Protein AF-A0A1B7SPF1-F1 (afdb_monomer)

Nearest PDB structures (foldseek):
  7p6z-assembly1_f  TM=4.763E-01  e=5.945E-02  Mycoplasmoides pneumoniae M129
  7pam-assembly1_f  TM=5.317E-01  e=2.823E-01  Mycoplasmoides pneumoniae M129
  7pan-assembly1_f  TM=4.474E-01  e=5.604E-01  Mycoplasmoides pneumoniae M129
  2jht-assembly2_B  TM=4.051E-01  e=5.964E-01  Homo sapiens

Secondary structure (DSSP, 8-state):
--PPBPTTT--B----TTPPPSS--------------------------HHHHHH--TT---HHHHHHHHHT--SEEEEEE-EETTEESS-EEHHHHHHHHHHHHHHT--TTS-HHHHHHHHH-TTEEEEEE-TTS-EESEE-SSEEEEEEEEETTTTSEEEEEEEEEEEE-

pLDDT: mean 74.12, std 20.27, range [32.53, 95.81]

Mean predicted aligned error: 16.83 Å

Structure (mmCIF, N/CA/C/O backbone):
data_AF-A0A1B7SPF1-F1
#
_entry.id   AF-A0A1B7SPF1-F1
#
loop_
_atom_site.group_PDB
_atom_site.id
_atom_site.type_symbol
_atom_site.label_atom_id
_atom_site.label_alt_id
_atom_site.label_comp_id
_atom_site.label_asym_id
_atom_site.label_entity_id
_atom_site.label_seq_id
_atom_site.pdbx_PDB_ins_code
_atom_site.Cartn_x
_atom_site.Cartn_y
_atom_site.Cartn_z
_atom_site.occupancy
_atom_site.B_iso_or_equiv
_atom_site.auth_seq_id
_atom_site.auth_comp_id
_atom_site.auth_asym_id
_atom_site.auth_atom_id
_atom_site.pdbx_PDB_model_num
ATOM 1 N N . MET A 1 1 ? 14.455 19.771 53.832 1.00 45.44 1 MET A N 1
ATOM 2 C CA . MET A 1 1 ? 13.142 19.106 53.995 1.00 45.44 1 MET A CA 1
ATOM 3 C C . MET A 1 1 ? 13.181 17.835 53.165 1.00 45.44 1 MET A C 1
ATOM 5 O O . MET A 1 1 ? 13.544 17.931 52.002 1.00 45.44 1 MET A O 1
ATOM 9 N N . ILE A 1 2 ? 12.934 16.660 53.752 1.00 43.91 2 ILE A N 1
ATOM 10 C CA . ILE A 1 2 ? 13.033 15.373 53.040 1.00 43.91 2 ILE A CA 1
ATOM 11 C C . ILE A 1 2 ? 11.626 14.783 52.969 1.00 43.91 2 ILE A C 1
ATOM 13 O O . ILE A 1 2 ? 11.068 14.405 53.997 1.00 43.91 2 ILE A O 1
ATOM 17 N N . ASN A 1 3 ? 11.052 14.743 51.766 1.00 49.28 3 ASN A N 1
ATOM 18 C CA . ASN A 1 3 ? 9.779 14.076 51.505 1.00 49.28 3 ASN A CA 1
ATOM 19 C C . ASN A 1 3 ? 9.974 12.566 51.691 1.00 49.28 3 ASN A C 1
ATOM 21 O O . ASN A 1 3 ? 10.901 11.993 51.117 1.00 49.28 3 ASN A O 1
ATOM 25 N N . ARG A 1 4 ? 9.130 11.921 52.501 1.00 52.72 4 ARG A N 1
ATOM 26 C CA . ARG A 1 4 ? 9.154 10.464 52.680 1.00 52.72 4 ARG A CA 1
ATOM 27 C C . ARG A 1 4 ? 8.013 9.842 51.888 1.00 52.72 4 ARG A C 1
ATOM 29 O O . ARG A 1 4 ? 6.860 10.234 52.048 1.00 52.72 4 ARG A O 1
ATOM 36 N N . LEU A 1 5 ? 8.358 8.886 51.032 1.00 51.41 5 LEU A N 1
ATOM 37 C CA . LEU A 1 5 ? 7.396 8.045 50.331 1.00 51.41 5 LEU A CA 1
ATOM 38 C C . LEU A 1 5 ? 6.886 6.997 51.323 1.00 51.41 5 LEU A C 1
ATOM 40 O O . LEU A 1 5 ? 7.699 6.320 51.957 1.00 51.41 5 LEU A O 1
ATOM 44 N N . HIS A 1 6 ? 5.571 6.882 51.499 1.00 52.22 6 HIS A N 1
ATOM 45 C CA . HIS A 1 6 ? 5.041 5.853 52.384 1.00 52.22 6 HIS A CA 1
ATOM 46 C C . HIS A 1 6 ? 5.101 4.500 51.656 1.00 52.22 6 HIS A C 1
ATOM 48 O O . HIS A 1 6 ? 4.587 4.387 50.534 1.00 52.22 6 HIS A O 1
ATOM 54 N N . PRO A 1 7 ? 5.725 3.465 52.246 1.00 47.72 7 PRO A N 1
ATOM 55 C CA . PRO A 1 7 ? 5.670 2.138 51.661 1.00 47.72 7 PRO A CA 1
ATOM 56 C C . PRO A 1 7 ? 4.195 1.715 51.663 1.00 47.72 7 PRO A C 1
ATOM 58 O O . PRO A 1 7 ? 3.464 2.035 52.602 1.00 47.72 7 PRO A O 1
ATOM 61 N N . TYR A 1 8 ? 3.750 1.050 50.601 1.00 48.44 8 TYR A N 1
ATOM 62 C CA . TYR A 1 8 ? 2.409 0.466 50.419 1.00 48.44 8 TYR A CA 1
ATOM 63 C C . TYR A 1 8 ? 1.290 1.331 49.816 1.00 48.44 8 TYR A C 1
ATOM 65 O O . TYR A 1 8 ? 0.305 0.747 49.382 1.00 48.44 8 TYR A O 1
ATOM 73 N N . ASN A 1 9 ? 1.410 2.660 49.693 1.00 57.84 9 ASN A N 1
ATOM 74 C CA . ASN A 1 9 ? 0.373 3.456 48.997 1.00 57.84 9 ASN A CA 1
ATOM 75 C C . ASN A 1 9 ? 0.897 4.431 47.928 1.00 57.84 9 ASN A C 1
ATOM 77 O O . ASN A 1 9 ? 0.094 5.080 47.265 1.00 57.84 9 ASN A O 1
ATOM 81 N N . GLY A 1 10 ? 2.219 4.559 47.761 1.00 53.47 10 GLY A N 1
ATOM 82 C CA . GLY A 1 10 ? 2.825 5.449 46.762 1.00 53.47 10 GLY A CA 1
ATOM 83 C C . GLY A 1 10 ? 2.560 6.944 46.990 1.00 53.47 10 GLY A C 1
ATOM 84 O O . GLY A 1 10 ? 2.959 7.765 46.167 1.00 53.47 10 GLY A O 1
ATOM 85 N N . ALA A 1 11 ? 1.913 7.318 48.096 1.00 55.47 11 ALA A N 1
ATOM 86 C CA . ALA A 1 11 ? 1.574 8.698 48.391 1.00 55.47 11 ALA A CA 1
ATOM 87 C C . ALA A 1 11 ? 2.781 9.436 48.987 1.00 55.47 11 ALA A C 1
ATOM 89 O O . ALA A 1 11 ? 3.449 8.958 49.912 1.00 55.47 11 ALA A O 1
ATOM 90 N N . VAL A 1 12 ? 3.045 10.632 48.459 1.00 50.41 12 VAL A N 1
ATOM 91 C CA . VAL A 1 12 ? 4.052 11.562 48.976 1.00 50.41 12 VAL A CA 1
ATOM 92 C C . VAL A 1 12 ? 3.335 12.635 49.784 1.00 50.41 12 VAL A C 1
ATOM 94 O O . VAL A 1 12 ? 2.629 13.472 49.226 1.00 50.41 12 VAL A O 1
ATOM 97 N N . TYR A 1 13 ? 3.521 12.623 51.102 1.00 56.47 13 TYR A N 1
ATOM 98 C CA . TYR A 1 13 ? 2.951 13.641 51.980 1.00 56.47 13 TYR A CA 1
ATOM 99 C C . TYR A 1 13 ? 3.939 14.799 52.136 1.00 56.47 13 TYR A C 1
ATOM 101 O O . TYR A 1 13 ? 5.043 14.633 52.660 1.00 56.47 13 TYR A O 1
ATOM 109 N N . MET A 1 14 ? 3.548 15.987 51.670 1.00 55.03 14 MET A N 1
ATOM 110 C CA . MET A 1 14 ? 4.289 17.216 51.948 1.00 55.03 14 MET A CA 1
ATOM 111 C C . MET A 1 14 ? 4.083 17.595 53.417 1.00 55.03 14 MET A C 1
ATOM 113 O O . MET A 1 14 ? 2.966 17.884 53.837 1.00 55.03 14 MET A O 1
ATOM 117 N N . HIS A 1 15 ? 5.160 17.610 54.202 1.00 51.78 15 HIS A N 1
ATOM 118 C CA . HIS A 1 15 ? 5.127 18.078 55.588 1.00 51.78 15 HIS A CA 1
ATOM 119 C C . HIS A 1 15 ? 5.052 19.614 55.624 1.00 51.78 15 HIS A C 1
ATOM 121 O O . HIS A 1 15 ? 6.072 20.292 55.742 1.00 51.78 15 HIS A O 1
ATOM 127 N N . LEU A 1 16 ? 3.842 20.160 55.506 1.00 52.78 16 LEU A N 1
ATOM 128 C CA . LEU A 1 16 ? 3.540 21.553 55.837 1.00 52.78 16 LEU A CA 1
ATOM 129 C C . LEU A 1 16 ? 3.011 21.615 57.282 1.00 52.78 16 LEU A C 1
ATOM 131 O O . LEU A 1 16 ? 2.073 20.869 57.592 1.00 52.78 16 LEU A O 1
ATOM 135 N N . PRO A 1 17 ? 3.576 22.469 58.161 1.00 48.47 17 PRO A N 1
ATOM 136 C CA . PRO A 1 17 ? 3.010 22.712 59.486 1.00 48.47 17 PRO A CA 1
ATOM 137 C C . PRO A 1 17 ? 1.543 23.145 59.340 1.00 48.47 17 PRO A C 1
ATOM 139 O O . PRO A 1 17 ? 1.223 23.925 58.447 1.00 48.47 17 PRO A O 1
ATOM 142 N N . ASP A 1 18 ? 0.659 22.599 60.174 1.00 52.91 18 ASP A N 1
ATOM 143 C CA . ASP A 1 18 ? -0.785 22.895 60.229 1.00 52.91 18 ASP A CA 1
ATOM 144 C C . ASP A 1 18 ? -1.671 22.417 59.057 1.00 52.91 18 ASP A C 1
ATOM 146 O O . ASP A 1 18 ? -2.863 22.734 59.012 1.00 52.91 18 ASP A O 1
ATOM 150 N N . SER A 1 19 ? -1.164 21.588 58.135 1.00 52.44 19 SER A N 1
ATOM 151 C CA . SER A 1 19 ? -2.008 21.012 57.073 1.00 52.44 19 SER A CA 1
ATOM 152 C C . SER A 1 19 ? -2.822 19.800 57.562 1.00 52.44 19 SER A C 1
ATOM 154 O O . SER A 1 19 ? -2.279 18.772 57.962 1.00 52.44 19 SER A O 1
ATOM 156 N N . LYS A 1 20 ? -4.158 19.907 57.529 1.00 52.28 20 LYS A N 1
ATOM 157 C CA . LYS A 1 20 ? -5.062 18.764 57.749 1.00 52.28 20 LYS A CA 1
ATOM 158 C C . LYS A 1 20 ? -5.208 17.981 56.434 1.00 52.28 20 LYS A C 1
ATOM 160 O O . LYS A 1 20 ? -5.467 18.608 55.404 1.00 52.28 20 LYS A O 1
ATOM 165 N N . PRO A 1 21 ? -5.065 16.644 56.429 1.00 54.25 21 PRO A N 1
ATOM 166 C CA . PRO A 1 21 ? -5.194 15.849 55.212 1.00 54.25 21 PRO A CA 1
ATOM 167 C C . PRO A 1 21 ? -6.609 15.983 54.636 1.00 54.25 21 PRO A C 1
ATOM 169 O O . PRO A 1 21 ? -7.603 15.829 55.342 1.00 54.25 21 PRO A O 1
ATOM 172 N N . ARG A 1 22 ? -6.699 16.291 53.336 1.00 50.06 22 ARG A N 1
ATOM 173 C CA . ARG A 1 22 ? -7.975 16.477 52.619 1.00 50.06 22 ARG A CA 1
ATOM 174 C C . ARG A 1 22 ? -8.704 15.154 52.355 1.00 50.06 22 ARG A C 1
ATOM 176 O O . ARG A 1 22 ? -9.890 15.160 52.050 1.00 50.06 22 ARG A O 1
ATOM 183 N N . ILE A 1 23 ? -7.981 14.041 52.475 1.00 48.31 23 ILE A N 1
ATOM 184 C CA . ILE A 1 23 ? -8.488 12.680 52.329 1.00 48.31 23 ILE A CA 1
ATOM 185 C C . ILE A 1 23 ? -8.410 12.037 53.720 1.00 48.31 23 ILE A C 1
ATOM 187 O O . ILE A 1 23 ? -7.305 11.930 54.259 1.00 48.31 23 ILE A O 1
ATOM 191 N N . PRO A 1 24 ? -9.540 11.655 54.336 1.00 47.31 24 PRO A N 1
ATOM 192 C CA . PRO A 1 24 ? -9.513 10.950 55.608 1.00 47.31 24 PRO A CA 1
ATOM 193 C C . PRO A 1 24 ? -8.821 9.596 55.415 1.00 47.31 24 PRO A C 1
ATOM 195 O O . PRO A 1 24 ? -9.233 8.789 54.583 1.00 47.31 24 PRO A O 1
ATOM 198 N N . VAL A 1 25 ? -7.743 9.361 56.166 1.00 49.44 25 VAL A N 1
ATOM 199 C CA . VAL A 1 25 ? -7.059 8.064 56.199 1.00 49.44 25 VAL A CA 1
ATOM 200 C C . VAL A 1 25 ? -7.961 7.104 56.966 1.00 49.44 25 VAL A C 1
ATOM 202 O O . VAL A 1 25 ? -8.155 7.256 58.169 1.00 49.44 25 VAL A O 1
ATOM 205 N N . VAL A 1 26 ? -8.563 6.151 56.259 1.00 51.94 26 VAL A N 1
ATOM 206 C CA . VAL A 1 26 ? -9.355 5.088 56.879 1.00 51.94 26 VAL A CA 1
ATOM 207 C C . VAL A 1 26 ? -8.383 4.001 57.322 1.00 51.94 26 VAL A C 1
ATOM 209 O O . VAL A 1 26 ? -7.785 3.321 56.491 1.00 51.94 26 VAL A O 1
ATOM 212 N N . GLU A 1 27 ? -8.192 3.861 58.631 1.00 44.72 27 GLU A N 1
ATOM 213 C CA . GLU A 1 27 ? -7.495 2.705 59.195 1.00 44.72 27 GLU A CA 1
ATOM 214 C C . GLU A 1 27 ? -8.363 1.455 58.982 1.00 44.72 27 GLU A C 1
ATOM 216 O O . GLU A 1 27 ? -9.552 1.480 59.326 1.00 44.72 27 GLU A O 1
ATOM 221 N N . PRO A 1 28 ? -7.822 0.356 58.427 1.00 42.19 28 PRO A N 1
ATOM 222 C CA . PRO A 1 28 ? -8.574 -0.881 58.319 1.00 42.19 28 PRO A CA 1
ATOM 223 C C . PRO A 1 28 ? -8.748 -1.468 59.724 1.00 42.19 28 PRO A C 1
ATOM 225 O O . PRO A 1 28 ? -7.848 -2.101 60.270 1.00 42.19 28 PRO A O 1
ATOM 228 N N . LYS A 1 29 ? -9.917 -1.241 60.329 1.00 39.00 29 LYS A N 1
ATOM 229 C CA . LYS A 1 29 ? -10.368 -2.016 61.486 1.00 39.00 29 LYS A CA 1
ATOM 230 C C . LYS A 1 29 ? -10.865 -3.369 60.992 1.00 39.00 29 LYS A C 1
ATOM 232 O O . LYS A 1 29 ? -11.963 -3.482 60.452 1.00 39.00 29 LYS A O 1
ATOM 237 N N . GLU A 1 30 ? -10.051 -4.398 61.193 1.00 44.38 30 GLU A N 1
ATOM 238 C CA . GLU A 1 30 ? -10.531 -5.775 61.267 1.00 44.38 30 GLU A CA 1
ATOM 239 C C . GLU A 1 30 ? -11.460 -5.893 62.482 1.00 44.38 30 GLU A C 1
ATOM 241 O O . GLU A 1 30 ? -10.982 -5.919 63.612 1.00 44.38 30 GLU A O 1
ATOM 246 N N . ALA A 1 31 ? -12.773 -5.882 62.229 1.00 40.53 31 ALA A N 1
ATOM 247 C CA . ALA A 1 31 ? -13.881 -6.389 63.056 1.00 40.53 31 ALA A CA 1
ATOM 248 C C . ALA A 1 31 ? -15.080 -5.430 62.997 1.00 40.53 31 ALA A C 1
ATOM 250 O O . ALA A 1 31 ? -15.144 -4.456 63.738 1.00 40.53 31 ALA A O 1
ATOM 251 N N . ASP A 1 32 ? -16.024 -5.708 62.096 1.00 36.28 32 ASP A N 1
ATOM 252 C CA . ASP A 1 32 ? -17.417 -5.948 62.495 1.00 36.28 32 ASP A CA 1
ATOM 253 C C . ASP A 1 32 ? -18.244 -6.379 61.277 1.00 36.28 32 ASP A C 1
ATOM 255 O O . ASP A 1 32 ? -18.848 -5.600 60.538 1.00 36.28 32 ASP A O 1
ATOM 259 N N . LEU A 1 33 ? -18.267 -7.696 61.082 1.00 47.56 33 LEU A N 1
ATOM 260 C CA . LEU A 1 33 ? -19.404 -8.389 60.499 1.00 47.56 33 LEU A CA 1
ATOM 261 C C . LEU A 1 33 ? -20.606 -8.169 61.427 1.00 47.56 33 LEU A C 1
ATOM 263 O 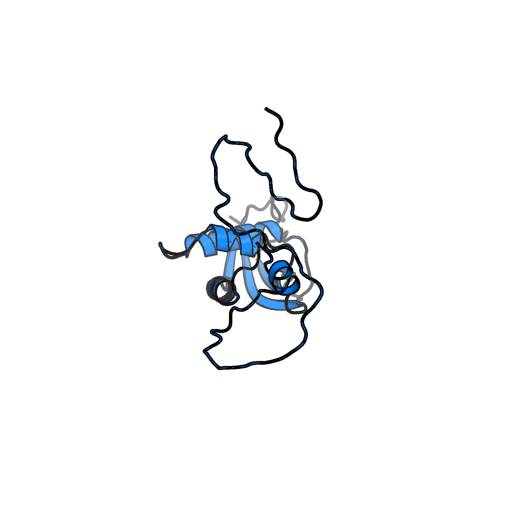O . LEU A 1 33 ? -20.665 -8.794 62.477 1.00 47.56 33 LEU A O 1
ATOM 267 N N . MET A 1 34 ? -21.560 -7.322 61.036 1.00 37.59 34 MET A N 1
ATOM 268 C CA . MET A 1 34 ? -23.009 -7.597 61.042 1.00 37.59 34 MET A CA 1
ATOM 269 C C . MET A 1 34 ? -23.855 -6.312 61.075 1.00 37.59 34 MET A C 1
ATOM 271 O O . MET A 1 34 ? -23.692 -5.442 61.919 1.00 37.59 34 MET A O 1
ATOM 275 N N . SER A 1 35 ? -24.894 -6.326 60.231 1.00 38.56 35 SER A N 1
ATOM 276 C CA . SER A 1 35 ? -26.181 -5.632 60.408 1.00 38.56 35 SER A CA 1
ATOM 277 C C . SER A 1 35 ? -26.266 -4.124 60.128 1.00 38.56 35 SER A C 1
ATOM 279 O O . SER A 1 35 ? -26.214 -3.305 61.038 1.00 38.56 35 SER A O 1
ATOM 281 N N . LYS A 1 36 ? -26.633 -3.773 58.884 1.00 39.12 36 LYS A N 1
ATOM 282 C CA . LYS A 1 36 ? -27.977 -3.265 58.487 1.00 39.12 36 LYS A CA 1
ATOM 283 C C . LYS A 1 36 ? -27.912 -2.574 57.112 1.00 39.12 36 LYS A C 1
ATOM 285 O O . LYS A 1 36 ? -27.189 -1.605 56.931 1.00 39.12 36 LYS A O 1
ATOM 290 N N . ARG A 1 37 ? -28.720 -3.054 56.158 1.00 40.47 37 ARG A N 1
ATOM 291 C CA . ARG A 1 37 ? -29.151 -2.301 54.957 1.00 40.47 37 ARG A CA 1
ATOM 292 C C . ARG A 1 37 ? -30.011 -1.097 55.396 1.00 40.47 37 ARG A C 1
ATOM 294 O O . ARG A 1 37 ? -30.697 -1.219 56.414 1.00 40.47 37 ARG A O 1
ATOM 301 N N . PRO A 1 38 ? -29.999 0.031 54.659 1.00 40.16 38 PRO A N 1
ATOM 302 C CA . PRO A 1 38 ? -30.897 0.151 53.507 1.00 40.16 38 PRO A CA 1
ATOM 303 C C . PRO A 1 38 ? -30.290 0.794 52.245 1.00 40.16 38 PRO A C 1
ATOM 305 O O . PRO A 1 38 ? -29.211 1.371 52.244 1.00 40.16 38 PRO A O 1
ATOM 308 N N . GLU A 1 39 ? -31.043 0.576 51.173 1.00 42.44 39 GLU A N 1
ATOM 309 C CA . GLU A 1 39 ? -30.956 0.975 49.766 1.00 42.44 39 GLU A CA 1
ATOM 310 C C . GLU A 1 39 ? -30.397 2.377 49.466 1.00 42.44 39 GLU A C 1
ATOM 312 O O . GLU A 1 39 ? -30.802 3.337 50.112 1.00 42.44 39 GLU A O 1
ATOM 317 N N . GLN A 1 40 ? -29.584 2.499 48.400 1.00 33.91 40 GLN A N 1
ATOM 318 C CA . GLN A 1 40 ? -29.740 3.522 47.347 1.00 33.91 40 GLN A CA 1
ATOM 319 C C . GLN A 1 40 ? -28.698 3.371 46.216 1.00 33.91 40 GLN A C 1
ATOM 321 O O . GLN A 1 40 ? -27.496 3.407 46.445 1.00 33.91 40 GLN A O 1
ATOM 326 N N . GLN A 1 41 ? -29.219 3.201 44.994 1.00 40.38 41 GLN A N 1
ATOM 327 C CA . GLN A 1 41 ? -28.690 3.683 43.707 1.00 40.38 41 GLN A CA 1
ATOM 328 C C . GLN A 1 41 ? -27.173 3.578 43.471 1.00 40.38 41 GLN A C 1
ATOM 330 O O . GLN A 1 41 ? -26.430 4.551 43.576 1.00 40.38 41 GLN A O 1
ATOM 335 N N . GLY A 1 42 ? -26.733 2.399 43.031 1.00 32.53 42 GLY A N 1
ATOM 336 C CA . GLY A 1 42 ? -25.453 2.246 42.349 1.00 32.53 42 GLY A CA 1
ATOM 337 C C . GLY A 1 42 ? -25.592 2.657 40.889 1.00 32.53 42 GLY A C 1
ATOM 338 O O . GLY A 1 42 ? -25.956 1.841 40.049 1.00 32.53 42 GLY A O 1
ATOM 339 N N . THR A 1 43 ? -25.298 3.920 40.588 1.00 37.50 43 THR A N 1
ATOM 340 C CA . THR A 1 43 ? -24.722 4.273 39.288 1.00 37.50 43 THR A CA 1
ATOM 341 C C . THR A 1 43 ? -23.502 3.376 39.127 1.00 37.50 43 THR A C 1
ATOM 343 O O . THR A 1 43 ? -22.641 3.367 40.008 1.00 37.50 43 THR A O 1
ATOM 346 N N . GLU A 1 44 ? -23.479 2.564 38.076 1.00 39.94 44 GLU A N 1
ATOM 347 C CA . GLU A 1 44 ? -22.359 1.695 37.735 1.00 39.94 44 GLU A CA 1
ATOM 348 C C . GLU A 1 44 ? -21.108 2.561 37.548 1.00 39.94 44 GLU A C 1
ATOM 350 O O . GLU A 1 44 ? -20.814 3.054 36.462 1.00 39.94 44 GLU A O 1
ATOM 355 N N . SER A 1 45 ? -20.363 2.780 38.630 1.00 44.94 45 SER A N 1
ATOM 356 C CA . SER A 1 45 ? -18.952 3.111 38.542 1.00 44.94 45 SER A CA 1
ATOM 357 C C . SER A 1 45 ? -18.301 1.884 37.932 1.00 44.94 45 SER A C 1
ATOM 359 O O . SER A 1 45 ? -17.955 0.943 38.644 1.00 44.94 45 SER A O 1
ATOM 361 N N . GLN A 1 46 ? -18.216 1.870 36.603 1.00 49.41 46 GLN A N 1
ATOM 362 C CA . GLN A 1 46 ? -17.375 0.952 35.855 1.00 49.41 46 GLN A CA 1
ATOM 363 C C . GLN A 1 46 ? -15.944 1.162 36.356 1.00 49.41 46 GLN A C 1
ATOM 365 O O . GLN A 1 46 ? -15.215 2.036 35.892 1.00 49.41 46 GLN A O 1
ATOM 370 N N . THR A 1 47 ? -15.558 0.409 37.385 1.00 46.69 47 THR A N 1
ATOM 371 C CA . THR A 1 47 ? -14.162 0.159 37.707 1.00 46.69 47 THR A CA 1
ATOM 372 C C . THR A 1 47 ? -13.574 -0.517 36.488 1.00 46.69 47 THR A C 1
ATOM 374 O O . THR A 1 47 ? -13.748 -1.721 36.314 1.00 46.69 47 THR A O 1
ATOM 377 N N . LEU A 1 48 ? -12.937 0.285 35.635 1.00 51.59 48 LEU A N 1
ATOM 378 C CA . LEU A 1 48 ? -12.073 -0.202 34.572 1.00 51.59 48 LEU A CA 1
ATOM 379 C C . LEU A 1 48 ? -11.121 -1.206 35.214 1.00 51.59 48 LEU A C 1
ATOM 381 O O . LEU A 1 48 ? -10.386 -0.877 36.152 1.00 51.59 48 LEU A O 1
ATOM 385 N N . THR A 1 49 ? -11.214 -2.453 34.778 1.00 59.09 49 THR A N 1
ATOM 386 C CA . THR A 1 49 ? -10.331 -3.500 35.269 1.00 59.09 49 THR A CA 1
ATOM 387 C C . THR A 1 49 ? -8.909 -3.217 34.776 1.00 59.09 49 THR A C 1
ATOM 389 O O . THR A 1 49 ? -8.699 -2.487 33.806 1.00 59.09 49 THR A O 1
ATOM 392 N N . LEU A 1 50 ? -7.894 -3.764 35.449 1.00 53.91 50 LEU A N 1
ATOM 393 C CA . LEU A 1 50 ? -6.512 -3.675 34.958 1.00 53.91 50 LEU A CA 1
ATOM 394 C C . LEU A 1 50 ? -6.385 -4.243 33.533 1.00 53.91 50 LEU A C 1
ATOM 396 O O . LEU A 1 50 ? -5.577 -3.739 32.762 1.00 53.91 50 LEU A O 1
ATOM 400 N N . ASP A 1 51 ? -7.235 -5.204 33.164 1.00 52.03 51 ASP A N 1
ATOM 401 C CA . ASP A 1 51 ? -7.337 -5.724 31.800 1.00 52.03 51 ASP A CA 1
ATOM 402 C C . ASP A 1 51 ? -7.921 -4.687 30.817 1.00 52.03 51 ASP A C 1
ATOM 404 O O . ASP A 1 51 ? -7.394 -4.538 29.712 1.00 52.03 51 ASP A O 1
ATOM 408 N N . ASP A 1 52 ? -8.909 -3.881 31.230 1.00 52.06 52 ASP A N 1
ATOM 409 C CA . ASP A 1 52 ? -9.432 -2.768 30.418 1.00 52.06 52 ASP A CA 1
ATOM 410 C C . ASP A 1 52 ? -8.372 -1.672 30.198 1.00 52.06 52 ASP A C 1
ATOM 412 O O . ASP A 1 52 ? -8.255 -1.118 29.104 1.00 52.06 52 ASP A O 1
ATOM 416 N N . LEU A 1 53 ? -7.533 -1.395 31.202 1.00 52.78 53 LEU A N 1
ATOM 417 C CA . LEU A 1 53 ? -6.420 -0.442 31.088 1.00 52.78 53 LEU A CA 1
ATOM 418 C C . LEU A 1 53 ? -5.273 -0.963 30.207 1.00 52.78 53 LEU A C 1
ATOM 420 O O . LEU A 1 53 ? -4.601 -0.167 29.555 1.00 52.78 53 LEU A O 1
ATOM 424 N N . ILE A 1 54 ? -5.060 -2.281 30.150 1.00 54.53 54 ILE A N 1
ATOM 425 C CA . ILE A 1 54 ? -4.080 -2.908 29.247 1.00 54.53 54 ILE A CA 1
ATOM 426 C C . ILE A 1 54 ? -4.605 -2.938 27.802 1.00 54.53 54 ILE A C 1
ATOM 428 O O . ILE A 1 54 ? -3.816 -2.882 26.859 1.00 54.53 54 ILE A O 1
ATOM 432 N N . SER A 1 55 ? -5.929 -2.959 27.610 1.00 53.62 55 SER A N 1
ATOM 433 C CA . SER A 1 55 ? -6.555 -2.837 26.286 1.00 53.62 55 SER A CA 1
ATOM 434 C C . SER A 1 55 ? -6.623 -1.406 25.738 1.00 53.62 55 SER A C 1
ATOM 436 O O . SER A 1 55 ? -6.881 -1.240 24.544 1.00 53.62 55 SER A O 1
ATOM 438 N N . PHE A 1 56 ? -6.293 -0.391 26.551 1.00 47.12 56 PHE A N 1
ATOM 439 C CA . PHE A 1 56 ? -5.980 0.972 26.102 1.00 47.12 56 PHE A CA 1
ATOM 440 C C . PHE A 1 56 ? -4.600 0.991 25.415 1.00 47.12 56 PHE A C 1
ATOM 442 O O . PHE A 1 56 ? -3.637 1.626 25.843 1.00 47.12 56 PHE A O 1
ATOM 449 N N . ASP A 1 57 ? -4.494 0.235 24.325 1.00 52.34 57 ASP A N 1
ATOM 450 C CA . ASP A 1 57 ? -3.421 0.351 23.348 1.00 52.34 57 ASP A CA 1
ATOM 451 C C . ASP A 1 57 ? -3.503 1.790 22.821 1.00 52.34 57 ASP A C 1
ATOM 453 O O . ASP A 1 57 ? -4.432 2.148 22.102 1.00 52.34 57 ASP A O 1
ATOM 457 N N . LEU A 1 58 ? -2.561 2.644 23.228 1.00 50.91 58 LEU A N 1
ATOM 458 C CA . LEU A 1 58 ? -2.475 4.065 22.851 1.00 50.91 58 LEU A CA 1
ATOM 459 C C . LEU A 1 58 ? -2.361 4.291 21.326 1.00 50.91 58 LEU A C 1
ATOM 461 O O . LEU A 1 58 ? -2.340 5.433 20.881 1.00 50.91 58 LEU A O 1
ATOM 465 N N . ASN A 1 59 ? -2.323 3.215 20.533 1.00 52.78 59 ASN A N 1
ATOM 466 C CA . ASN A 1 59 ? -2.365 3.213 19.072 1.00 52.78 59 ASN A CA 1
ATOM 467 C C . ASN A 1 59 ? -3.673 2.641 18.489 1.00 52.78 59 ASN A C 1
ATOM 469 O O . ASN A 1 59 ? -3.784 2.454 17.274 1.00 52.78 59 ASN A O 1
ATOM 473 N N . GLN A 1 60 ? -4.676 2.329 19.315 1.00 57.62 60 GLN A N 1
ATOM 474 C CA . GLN A 1 60 ? -5.989 1.933 18.825 1.00 57.62 60 GLN A CA 1
ATOM 475 C C . GLN A 1 60 ? -6.738 3.164 18.318 1.00 57.62 60 GLN A C 1
ATOM 477 O O . GLN A 1 60 ? -7.524 3.774 19.033 1.00 57.62 60 GLN A O 1
ATOM 482 N N . LEU A 1 61 ? -6.554 3.470 17.032 1.00 61.25 61 LEU A N 1
ATOM 483 C CA . LEU A 1 61 ? -7.596 4.161 16.270 1.00 61.25 61 LEU A CA 1
ATOM 484 C C . LEU A 1 61 ? -8.925 3.463 16.555 1.00 61.25 61 LEU A C 1
ATOM 486 O O . LEU A 1 61 ? -8.974 2.223 16.476 1.00 61.25 61 LEU A O 1
ATOM 490 N N . LEU A 1 62 ? -9.964 4.237 16.872 1.00 66.56 62 LEU A N 1
ATOM 491 C CA . LEU A 1 62 ? -11.305 3.697 17.065 1.00 66.56 62 LEU A CA 1
ATOM 492 C C . LEU A 1 62 ? -11.705 2.959 15.782 1.00 66.56 62 LEU A C 1
ATOM 494 O O . LEU A 1 62 ? -11.366 3.391 14.679 1.00 66.56 62 LEU A O 1
ATOM 498 N N . VAL A 1 63 ? -12.421 1.837 15.897 1.00 72.00 63 VAL A N 1
ATOM 499 C CA . VAL A 1 63 ? -12.840 1.035 14.726 1.00 72.00 63 VAL A CA 1
ATOM 500 C C . VAL A 1 63 ? -13.533 1.917 13.677 1.00 72.00 63 VAL A C 1
ATOM 502 O O . VAL A 1 63 ? -13.228 1.827 12.493 1.00 72.00 63 VAL A O 1
ATOM 505 N N . SER A 1 64 ? -14.350 2.872 14.128 1.00 73.38 64 SER A N 1
ATOM 506 C CA . SER A 1 64 ? -15.009 3.872 13.284 1.00 73.38 64 SER A CA 1
ATOM 507 C C . SER A 1 64 ? -14.050 4.789 12.515 1.00 73.38 64 SER A C 1
ATOM 509 O O . SER A 1 64 ? -14.319 5.128 11.365 1.00 73.38 64 SER A O 1
ATOM 511 N N . GLU A 1 65 ? -12.936 5.199 13.123 1.00 77.75 65 GLU A N 1
ATOM 512 C CA . GLU A 1 65 ? -11.926 6.049 12.477 1.00 77.75 65 GLU A CA 1
ATOM 513 C C . GLU A 1 65 ? -11.148 5.253 11.428 1.00 77.75 65 GLU A C 1
ATOM 515 O O . GLU A 1 65 ? -10.904 5.740 10.324 1.00 77.75 65 GLU A O 1
ATOM 520 N N . ARG A 1 66 ? -10.828 3.988 11.729 1.00 80.00 66 ARG A N 1
ATOM 521 C CA . ARG A 1 66 ? -10.199 3.083 10.759 1.00 80.00 66 ARG A CA 1
ATOM 522 C C . ARG A 1 66 ? -11.097 2.853 9.559 1.00 80.00 66 ARG A C 1
ATOM 524 O O . ARG A 1 66 ? -10.639 3.006 8.431 1.00 80.00 66 ARG A O 1
ATOM 531 N N . ASP A 1 67 ? -12.366 2.537 9.789 1.00 81.88 67 ASP A N 1
ATOM 532 C CA . ASP A 1 67 ? -13.330 2.308 8.715 1.00 81.88 67 ASP A CA 1
ATOM 533 C C . ASP A 1 67 ? -13.489 3.556 7.835 1.00 81.88 67 ASP A C 1
ATOM 535 O O . ASP A 1 67 ? -13.548 3.448 6.608 1.00 81.88 67 ASP A O 1
ATOM 539 N N . ALA A 1 68 ? -13.466 4.752 8.434 1.00 84.81 68 ALA A N 1
ATOM 540 C CA . ALA A 1 68 ?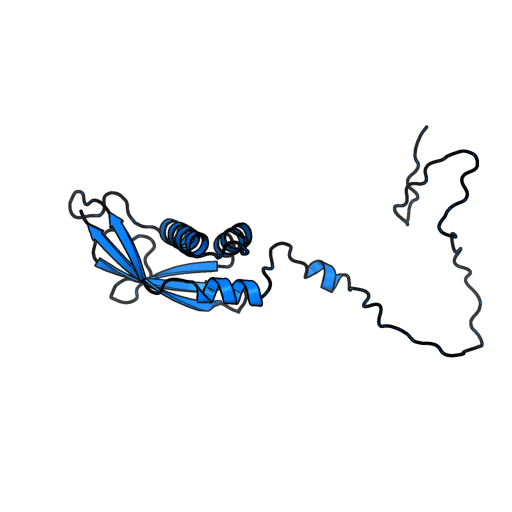 -13.484 6.014 7.698 1.00 84.81 68 ALA A CA 1
ATOM 541 C C . ALA A 1 68 ? -12.224 6.221 6.834 1.00 84.81 68 ALA A C 1
ATOM 543 O O . ALA A 1 68 ? -12.329 6.684 5.695 1.00 84.81 68 ALA A O 1
ATOM 544 N N . ILE A 1 69 ? -11.039 5.858 7.338 1.00 85.88 69 ILE A N 1
ATOM 545 C CA . ILE A 1 69 ? -9.776 5.896 6.579 1.00 85.88 69 ILE A CA 1
ATOM 546 C C . ILE A 1 69 ? -9.813 4.885 5.427 1.00 85.88 69 ILE A C 1
ATOM 548 O O . ILE A 1 69 ? -9.488 5.229 4.288 1.00 85.88 69 ILE A O 1
ATOM 552 N N . ILE A 1 70 ? -10.258 3.656 5.698 1.00 87.00 70 ILE A N 1
ATOM 553 C CA . ILE A 1 70 ? -10.366 2.573 4.712 1.00 87.00 70 ILE A CA 1
ATOM 554 C C . ILE A 1 70 ? -11.332 2.964 3.591 1.00 87.00 70 ILE A C 1
ATOM 556 O O . ILE A 1 70 ? -11.018 2.778 2.415 1.00 87.00 70 ILE A O 1
ATOM 560 N N . ALA A 1 71 ? -12.467 3.581 3.927 1.00 87.06 71 ALA A N 1
ATOM 561 C CA . ALA A 1 71 ? -13.449 4.053 2.952 1.00 87.06 71 ALA A CA 1
ATOM 562 C C . ALA A 1 71 ? -12.888 5.106 1.978 1.00 87.06 71 ALA A C 1
ATOM 564 O O . ALA A 1 71 ? -13.370 5.224 0.850 1.00 87.06 71 ALA A O 1
ATOM 565 N N . LYS A 1 72 ? -11.859 5.857 2.389 1.00 89.62 72 LYS A N 1
ATOM 566 C CA . LYS A 1 72 ? -11.188 6.875 1.565 1.00 89.62 72 LYS A CA 1
ATOM 567 C C . LYS A 1 72 ? -10.014 6.332 0.757 1.00 89.62 72 LYS A C 1
ATOM 569 O O . LYS A 1 72 ? -9.420 7.083 -0.020 1.00 89.62 72 LYS A O 1
ATOM 574 N N . LEU A 1 73 ? -9.658 5.056 0.914 1.00 91.38 73 LEU A N 1
ATOM 575 C CA . LEU A 1 73 ? -8.555 4.476 0.161 1.00 91.38 73 LEU A CA 1
ATOM 576 C C . LEU A 1 73 ? -8.853 4.505 -1.347 1.00 91.38 73 LEU A C 1
ATOM 578 O O . LEU A 1 73 ? -9.917 4.064 -1.798 1.00 91.38 73 LEU A O 1
ATOM 582 N N . PRO A 1 74 ? -7.905 4.978 -2.172 1.00 91.75 74 PRO A N 1
ATOM 583 C CA . PRO A 1 74 ? -8.104 5.027 -3.609 1.00 91.75 74 PRO A CA 1
ATOM 584 C C . PRO A 1 74 ? -8.185 3.614 -4.195 1.00 91.75 74 PRO A C 1
ATOM 586 O O . PRO A 1 74 ? -7.485 2.693 -3.775 1.00 91.75 74 PRO A O 1
ATOM 589 N N . ARG A 1 75 ? -9.004 3.444 -5.237 1.00 93.19 75 ARG A N 1
ATOM 590 C CA . ARG A 1 75 ? -9.062 2.188 -6.012 1.00 93.19 75 ARG A CA 1
ATOM 591 C C . ARG A 1 75 ? -7.898 2.035 -6.990 1.00 93.19 75 ARG A C 1
ATOM 593 O O . ARG A 1 75 ? -7.576 0.921 -7.396 1.00 93.19 75 ARG A O 1
ATOM 600 N N . ARG A 1 76 ? -7.280 3.150 -7.391 1.00 93.44 76 ARG A N 1
ATOM 601 C CA . ARG A 1 76 ? -6.147 3.177 -8.318 1.00 93.44 76 ARG A CA 1
ATOM 602 C C . ARG A 1 76 ? -5.118 4.208 -7.881 1.00 93.44 76 ARG A C 1
ATOM 604 O O . ARG A 1 76 ? -5.472 5.353 -7.621 1.00 93.44 76 ARG A O 1
ATOM 611 N N . VAL A 1 77 ? -3.853 3.812 -7.887 1.00 93.94 77 VAL A N 1
ATOM 612 C CA . VAL A 1 77 ? -2.702 4.678 -7.618 1.00 93.94 77 VAL A CA 1
ATOM 613 C C . VAL A 1 77 ? -1.827 4.714 -8.864 1.00 93.94 77 VAL A C 1
ATOM 615 O O . VAL A 1 77 ? -1.595 3.681 -9.488 1.00 93.94 77 VAL A O 1
ATOM 618 N N . LEU A 1 78 ? -1.364 5.902 -9.250 1.00 93.62 78 LEU A N 1
ATOM 619 C CA . LEU A 1 78 ? -0.511 6.091 -10.421 1.00 93.62 78 LEU A CA 1
ATOM 620 C C . LEU A 1 78 ? 0.872 6.569 -9.999 1.00 93.62 78 LEU A C 1
ATOM 622 O O . LEU A 1 78 ? 1.001 7.583 -9.313 1.00 93.62 78 LEU A O 1
ATOM 626 N N . PHE A 1 79 ? 1.900 5.877 -10.473 1.00 93.62 79 PHE A N 1
ATOM 627 C CA . PHE A 1 79 ? 3.289 6.271 -10.322 1.00 93.62 79 PHE A CA 1
ATOM 628 C C . PHE A 1 79 ? 3.842 6.715 -11.666 1.00 93.62 79 PHE A C 1
ATOM 630 O O . PHE A 1 79 ? 3.699 6.028 -12.674 1.00 93.62 79 PHE A O 1
ATOM 637 N N . ARG A 1 80 ? 4.503 7.871 -11.660 1.00 92.06 80 ARG A N 1
ATOM 638 C CA . ARG A 1 80 ? 5.369 8.293 -12.758 1.00 92.06 80 ARG A CA 1
ATOM 639 C C . ARG A 1 80 ? 6.795 7.900 -12.413 1.00 92.06 80 ARG A C 1
ATOM 641 O O . ARG A 1 80 ? 7.261 8.184 -11.305 1.00 92.06 80 ARG A O 1
ATOM 648 N N . ALA A 1 81 ? 7.460 7.235 -13.341 1.00 89.62 81 ALA A N 1
ATOM 649 C CA . ALA A 1 81 ? 8.823 6.770 -13.179 1.00 89.62 81 ALA A CA 1
ATOM 650 C C . ALA A 1 81 ? 9.656 7.101 -14.422 1.00 89.62 81 ALA A C 1
ATOM 652 O O . ALA A 1 81 ? 9.130 7.432 -15.479 1.00 89.62 81 ALA A O 1
ATOM 653 N N . GLU A 1 82 ? 10.972 7.027 -14.270 1.00 89.69 82 GLU A N 1
ATOM 654 C CA . GLU A 1 82 ? 11.930 7.153 -15.368 1.00 89.69 82 GLU A CA 1
ATOM 655 C C . GLU A 1 82 ? 12.484 5.765 -15.682 1.00 89.69 82 GLU A C 1
ATOM 657 O O . GLU A 1 82 ? 12.693 4.962 -14.764 1.00 89.69 82 GLU A O 1
ATOM 662 N N . LYS A 1 83 ? 12.757 5.487 -16.957 1.00 88.94 83 LYS A N 1
ATOM 663 C CA . LYS A 1 83 ? 13.329 4.212 -17.404 1.00 88.94 83 LYS A CA 1
AT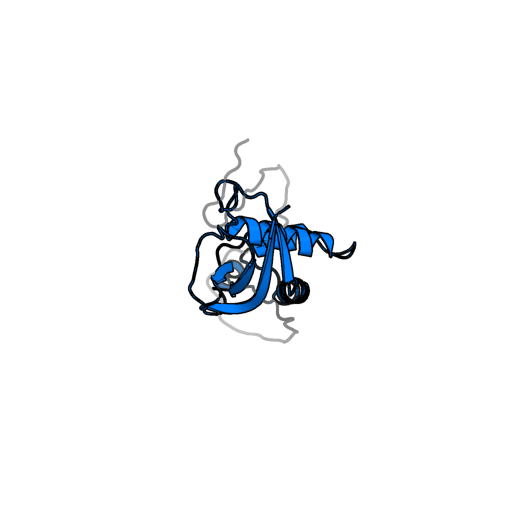OM 664 C C . LYS A 1 83 ? 14.795 4.400 -17.780 1.00 88.94 83 LYS A C 1
ATOM 666 O O . LYS A 1 83 ? 15.176 5.392 -18.390 1.00 88.94 83 LYS A O 1
ATOM 671 N N . SER A 1 84 ? 15.621 3.437 -17.395 1.00 85.44 84 SER A N 1
ATOM 672 C CA . SER A 1 84 ? 17.029 3.335 -17.768 1.00 85.44 84 SER A CA 1
ATOM 673 C C . SER A 1 84 ? 17.345 1.871 -18.058 1.00 85.44 84 SER A C 1
ATOM 675 O O . SER A 1 84 ? 16.961 0.994 -17.287 1.00 85.44 84 SER A O 1
ATOM 677 N N . ASN A 1 85 ? 18.004 1.586 -19.184 1.00 81.88 85 ASN A N 1
ATOM 678 C CA . ASN A 1 85 ? 18.345 0.219 -19.607 1.00 81.88 85 ASN A CA 1
ATOM 679 C C . ASN A 1 85 ? 17.160 -0.759 -19.535 1.00 81.88 85 ASN A C 1
ATOM 681 O O . ASN A 1 85 ? 17.258 -1.862 -19.004 1.00 81.88 85 ASN A O 1
ATOM 685 N N . ASN A 1 86 ? 16.020 -0.322 -20.069 1.00 80.81 86 ASN A N 1
ATOM 686 C CA . ASN A 1 86 ? 14.785 -1.094 -20.151 1.00 80.81 86 ASN A CA 1
ATOM 687 C C . ASN A 1 86 ? 14.108 -1.458 -18.810 1.00 80.81 86 ASN A C 1
ATOM 689 O O . ASN A 1 86 ? 13.108 -2.166 -18.823 1.00 80.81 86 ASN A O 1
ATOM 693 N N . LYS A 1 87 ? 14.582 -0.924 -17.677 1.00 87.94 87 LYS A N 1
ATOM 694 C CA . LYS A 1 87 ? 13.958 -1.058 -16.349 1.00 87.94 87 LYS A CA 1
ATOM 695 C C . LYS A 1 87 ? 13.714 0.308 -15.720 1.00 87.94 87 LYS A C 1
ATOM 697 O O . LYS A 1 87 ? 14.315 1.305 -16.116 1.00 87.94 87 LYS A O 1
ATOM 702 N N . LEU A 1 88 ? 12.840 0.375 -14.724 1.00 88.75 88 LEU A N 1
ATOM 703 C CA . LEU A 1 88 ? 12.653 1.585 -13.933 1.00 88.75 88 LEU A CA 1
ATOM 704 C C . LEU A 1 88 ? 13.961 1.941 -13.224 1.00 88.75 88 LEU A C 1
ATOM 706 O O . LEU A 1 88 ? 14.539 1.119 -12.513 1.00 88.75 88 LEU A O 1
ATOM 710 N N . ARG A 1 89 ? 14.396 3.194 -13.382 1.00 88.69 89 ARG A N 1
ATOM 711 C CA . ARG A 1 89 ? 15.587 3.744 -12.722 1.00 88.69 89 ARG A CA 1
ATOM 712 C C . ARG A 1 89 ? 15.496 3.600 -11.202 1.00 88.69 89 ARG A C 1
ATOM 714 O O . ARG A 1 89 ? 16.479 3.254 -10.560 1.00 88.69 89 ARG A O 1
ATOM 721 N N . ASN A 1 90 ? 14.304 3.847 -10.658 1.00 90.31 90 ASN A N 1
ATOM 722 C CA . ASN A 1 90 ? 13.981 3.696 -9.244 1.00 90.31 90 ASN A CA 1
ATOM 723 C C . ASN A 1 90 ? 12.798 2.730 -9.105 1.00 90.31 90 ASN A C 1
ATOM 725 O O . ASN A 1 90 ? 11.659 3.157 -9.339 1.00 90.31 90 ASN A O 1
ATOM 729 N N . PRO A 1 91 ? 13.043 1.466 -8.720 1.00 92.50 91 PRO A N 1
ATOM 730 C CA . PRO A 1 91 ? 11.984 0.498 -8.474 1.00 92.50 91 PRO A CA 1
ATOM 731 C C . PRO A 1 91 ? 10.988 1.005 -7.427 1.00 92.50 91 PRO A C 1
ATOM 733 O O . PRO A 1 91 ? 11.341 1.758 -6.512 1.00 92.50 91 PRO A O 1
ATOM 736 N N . ILE A 1 92 ? 9.726 0.613 -7.562 1.00 94.25 92 ILE A N 1
ATOM 737 C CA . ILE A 1 92 ? 8.680 0.992 -6.607 1.00 94.25 92 ILE A CA 1
ATOM 738 C C . ILE A 1 92 ? 8.538 -0.136 -5.590 1.00 94.25 92 ILE A C 1
ATOM 740 O O . ILE A 1 92 ? 8.169 -1.251 -5.943 1.00 94.25 92 ILE A O 1
ATOM 744 N N . SER A 1 93 ? 8.845 0.166 -4.331 1.00 94.00 93 SER A N 1
ATOM 745 C CA . SER A 1 93 ? 8.674 -0.736 -3.191 1.00 94.00 93 SER A CA 1
ATOM 746 C C . SER A 1 93 ? 7.292 -0.590 -2.551 1.00 94.00 93 SER A C 1
ATOM 748 O O . SER A 1 93 ? 6.655 0.464 -2.655 1.00 94.00 93 SER A O 1
ATOM 750 N N . GLY A 1 94 ? 6.876 -1.595 -1.775 1.00 92.00 94 GLY A N 1
ATOM 751 C CA . GLY A 1 94 ? 5.671 -1.510 -0.940 1.00 92.00 94 GLY A CA 1
ATOM 752 C C . GLY A 1 94 ? 5.664 -0.307 0.012 1.00 92.00 94 GLY A C 1
ATOM 753 O O . GLY A 1 94 ? 4.651 0.378 0.134 1.00 92.00 94 GLY A O 1
ATOM 754 N N . SER A 1 95 ? 6.809 0.044 0.604 1.00 92.12 95 SER A N 1
ATOM 755 C CA . SER A 1 95 ? 6.928 1.235 1.459 1.00 92.12 95 SER A CA 1
ATOM 756 C C . SER A 1 95 ? 6.610 2.532 0.711 1.00 92.12 95 SER A C 1
ATOM 758 O O . SER A 1 95 ? 5.872 3.376 1.216 1.00 92.12 95 SER A O 1
ATOM 760 N N . ARG A 1 96 ? 7.095 2.678 -0.529 1.00 93.12 96 ARG A N 1
ATOM 761 C CA . ARG A 1 96 ? 6.786 3.835 -1.379 1.00 93.12 96 ARG A CA 1
ATOM 762 C C . ARG A 1 96 ? 5.296 3.898 -1.712 1.00 93.12 96 ARG A C 1
ATOM 764 O O . ARG A 1 96 ? 4.733 4.994 -1.773 1.00 93.12 96 ARG A O 1
ATOM 771 N N . VAL A 1 97 ? 4.655 2.746 -1.903 1.00 93.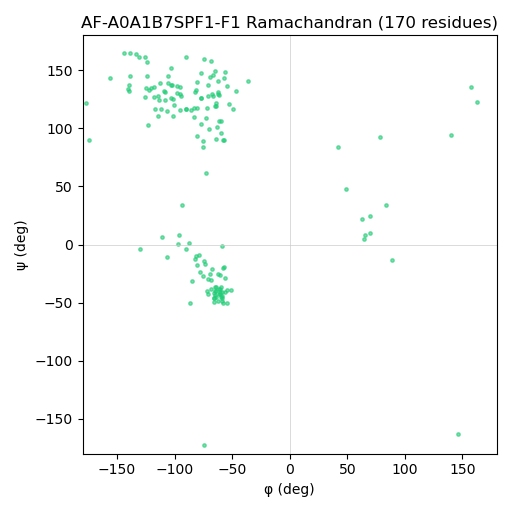62 97 VAL A N 1
ATOM 772 C CA . VAL A 1 97 ? 3.205 2.658 -2.113 1.00 93.62 97 VAL A CA 1
ATOM 773 C C . VAL A 1 97 ? 2.444 3.099 -0.866 1.00 93.62 97 VAL A C 1
ATOM 775 O O . VAL A 1 97 ? 1.598 3.982 -0.979 1.00 93.62 97 VAL A O 1
ATOM 778 N N . LEU A 1 98 ? 2.793 2.586 0.317 1.00 92.62 98 LEU A N 1
ATOM 779 C CA . LEU A 1 98 ? 2.175 2.984 1.589 1.00 92.62 98 LEU A CA 1
ATOM 780 C C . LEU A 1 98 ? 2.326 4.483 1.869 1.00 92.62 98 LEU A C 1
ATOM 782 O O . LEU A 1 98 ? 1.343 5.149 2.174 1.00 92.62 98 LEU A O 1
ATOM 786 N N . MET A 1 99 ? 3.522 5.048 1.681 1.00 92.19 99 MET A N 1
ATOM 787 C CA . MET A 1 99 ? 3.740 6.494 1.829 1.00 92.19 99 MET A CA 1
ATOM 788 C C . MET A 1 99 ? 2.875 7.313 0.861 1.00 92.19 99 MET A C 1
ATOM 790 O O . MET A 1 99 ? 2.396 8.393 1.206 1.00 92.19 99 MET A O 1
ATOM 794 N N . THR A 1 100 ? 2.678 6.812 -0.360 1.00 93.12 100 THR A N 1
ATOM 795 C CA . THR A 1 100 ? 1.846 7.483 -1.366 1.00 93.12 100 THR A CA 1
ATOM 796 C C . THR A 1 100 ? 0.368 7.408 -1.000 1.00 93.12 100 THR A C 1
ATOM 798 O O . THR A 1 100 ? -0.320 8.421 -1.093 1.00 93.12 100 THR A O 1
ATOM 801 N N . LEU A 1 101 ? -0.104 6.247 -0.537 1.00 92.38 101 LEU A N 1
ATOM 802 C CA . LEU A 1 101 ? -1.462 6.072 -0.024 1.00 92.38 101 LEU A CA 1
ATOM 803 C C . LEU A 1 101 ? -1.730 6.998 1.158 1.00 92.38 101 LEU A C 1
ATOM 805 O O . LEU A 1 101 ? -2.711 7.732 1.126 1.00 92.38 101 LEU A O 1
ATOM 809 N N . ASN A 1 102 ? -0.826 7.028 2.139 1.00 92.38 102 ASN A N 1
ATOM 810 C CA . ASN A 1 102 ? -0.926 7.929 3.280 1.00 92.38 102 ASN A CA 1
ATOM 811 C C . ASN A 1 102 ? -1.067 9.386 2.814 1.00 92.38 102 ASN A C 1
ATOM 813 O O . ASN A 1 102 ? -2.019 10.071 3.184 1.00 92.38 102 ASN A O 1
ATOM 817 N N . ARG A 1 103 ? -0.194 9.844 1.907 1.00 91.25 103 ARG A N 1
ATOM 818 C CA . ARG A 1 103 ? -0.287 11.205 1.362 1.00 91.25 103 ARG A CA 1
ATOM 819 C C . ARG A 1 103 ? -1.623 11.466 0.663 1.00 91.25 103 ARG A C 1
ATOM 821 O O . ARG A 1 103 ? -2.193 12.530 0.864 1.00 91.25 103 ARG A O 1
ATOM 828 N N . MET A 1 104 ? -2.108 10.532 -0.154 1.00 90.69 104 MET A N 1
ATOM 829 C CA . MET A 1 104 ? -3.375 10.688 -0.878 1.00 90.69 104 MET A CA 1
ATOM 830 C C . MET A 1 104 ? -4.569 10.775 0.073 1.00 90.69 104 MET A C 1
ATOM 832 O O . MET A 1 104 ? -5.414 11.648 -0.099 1.00 90.69 104 MET A O 1
ATOM 836 N N . VAL A 1 105 ? -4.624 9.900 1.080 1.00 90.88 105 VAL A N 1
ATOM 837 C CA . VAL A 1 105 ? -5.703 9.908 2.073 1.00 90.88 105 VAL A CA 1
ATOM 838 C C . VAL A 1 105 ? -5.638 11.180 2.911 1.00 90.88 105 VAL A C 1
ATOM 840 O O . VAL A 1 105 ? -6.651 11.856 3.040 1.00 90.88 105 VAL A O 1
ATOM 843 N N . THR A 1 106 ? -4.447 11.558 3.383 1.00 89.56 106 THR A N 1
ATOM 844 C CA . THR A 1 106 ? -4.218 12.794 4.147 1.00 89.56 106 THR A CA 1
ATOM 845 C C . THR A 1 106 ? -4.631 14.041 3.358 1.00 89.56 106 THR A C 1
ATOM 847 O O . THR A 1 106 ? -5.248 14.947 3.903 1.00 89.56 106 THR A O 1
ATOM 850 N N . GLN A 1 107 ? -4.347 14.091 2.053 1.00 87.38 107 GLN A N 1
ATOM 851 C CA . GLN A 1 107 ? -4.773 15.194 1.179 1.00 87.38 107 GLN A CA 1
ATOM 852 C C . GLN A 1 107 ? -6.287 15.232 0.932 1.00 87.38 107 GLN A C 1
ATOM 854 O O . GLN A 1 107 ? -6.820 16.291 0.610 1.00 87.38 107 GLN A O 1
ATOM 859 N N . GLY A 1 108 ? -6.963 14.087 1.039 1.00 83.00 108 GLY A N 1
ATOM 860 C CA . GLY A 1 108 ? -8.411 13.965 0.888 1.00 83.00 108 GLY A CA 1
ATOM 861 C C . GLY A 1 108 ? -9.200 14.204 2.177 1.00 83.00 108 GLY A C 1
ATOM 862 O O . GLY A 1 108 ? -10.424 14.067 2.154 1.00 83.00 108 GLY A O 1
ATOM 863 N N . LEU A 1 109 ? -8.527 14.521 3.288 1.00 83.75 109 LEU A N 1
ATOM 864 C CA . LEU A 1 109 ? -9.174 14.802 4.565 1.00 83.75 109 LEU A CA 1
ATOM 865 C C . LEU A 1 109 ? -9.948 16.123 4.534 1.00 83.75 109 LEU A C 1
ATOM 867 O O . LEU A 1 109 ? -9.541 17.107 3.912 1.00 83.75 109 LEU A O 1
ATOM 871 N N . GLN A 1 110 ? -11.076 16.146 5.238 1.00 78.00 110 GLN A N 1
ATOM 872 C CA . GLN A 1 110 ? -11.808 17.378 5.517 1.00 78.00 110 GLN A CA 1
ATOM 873 C C . GLN A 1 110 ? -11.080 18.194 6.598 1.00 78.00 110 GLN A C 1
ATOM 875 O O . GLN A 1 110 ? -10.312 17.648 7.382 1.00 78.00 110 GLN A O 1
ATOM 880 N N . GLN A 1 111 ? -11.356 19.501 6.691 1.00 71.88 111 GLN A N 1
ATOM 881 C CA . GLN A 1 111 ? -10.680 20.411 7.640 1.00 71.88 111 GLN A CA 1
ATOM 882 C C . GLN A 1 111 ? -10.783 19.998 9.121 1.00 71.88 111 GLN A C 1
ATOM 884 O O . GLN A 1 111 ? -9.990 20.465 9.930 1.00 71.88 111 GLN A O 1
ATOM 889 N N . ASN A 1 112 ? -11.749 19.146 9.472 1.00 69.56 112 ASN A N 1
ATOM 890 C CA . ASN A 1 112 ? -11.995 18.696 10.843 1.00 69.56 112 ASN A CA 1
ATOM 891 C C . ASN A 1 112 ? -11.347 17.342 11.168 1.00 69.56 112 ASN A C 1
ATOM 893 O O . ASN A 1 112 ? -11.547 16.828 12.264 1.00 69.56 112 ASN A O 1
ATOM 897 N N . GLU A 1 113 ? -10.645 16.729 10.216 1.00 78.75 113 GLU A N 1
ATOM 898 C CA . GLU A 1 113 ? -10.076 15.395 10.375 1.00 78.75 113 GLU A CA 1
ATOM 899 C C . GLU A 1 113 ? -8.582 15.483 10.657 1.00 78.75 113 GLU A C 1
ATOM 901 O O . GLU A 1 113 ? -7.860 16.265 10.035 1.00 78.75 113 GLU A O 1
ATOM 906 N N . ASP A 1 114 ? -8.128 14.673 11.605 1.00 81.69 114 ASP A N 1
ATOM 907 C CA . ASP A 1 114 ? -6.762 14.732 12.096 1.00 81.69 114 ASP A CA 1
ATOM 908 C C . ASP A 1 114 ? -5.807 13.946 11.171 1.00 81.69 114 ASP A C 1
ATOM 910 O O . ASP A 1 114 ? -5.948 12.724 11.027 1.00 81.69 114 ASP A O 1
ATOM 914 N N . PRO A 1 115 ? -4.821 14.604 10.530 1.00 85.12 115 PRO A N 1
ATOM 915 C CA . PRO A 1 115 ? -3.821 13.915 9.718 1.00 85.12 115 PRO A CA 1
ATOM 916 C C . PRO A 1 115 ? -2.962 12.934 10.530 1.00 85.12 115 PRO A C 1
ATOM 918 O O . PRO A 1 115 ? -2.461 11.958 9.963 1.00 85.12 115 PRO A O 1
ATOM 921 N N . ASP A 1 116 ? -2.807 13.137 11.840 1.00 86.12 116 ASP A N 1
ATOM 922 C CA . ASP A 1 116 ? -2.007 12.254 12.689 1.00 86.12 116 ASP A CA 1
ATOM 923 C C . ASP A 1 116 ? -2.651 10.872 12.835 1.00 86.12 116 ASP A C 1
ATOM 925 O O . ASP A 1 116 ? -1.941 9.865 12.875 1.00 86.12 116 ASP A O 1
ATOM 929 N N . GLN A 1 117 ? -3.983 10.787 12.778 1.00 84.69 117 GLN A N 1
ATOM 930 C CA . GLN A 1 117 ? -4.702 9.511 12.767 1.00 84.69 117 GLN A CA 1
ATOM 931 C C . GLN A 1 117 ? -4.415 8.697 11.501 1.00 84.69 117 GLN A C 1
ATOM 933 O O . GLN A 1 117 ? -4.185 7.487 11.564 1.00 84.69 117 GLN A O 1
ATOM 938 N N . VAL A 1 118 ? -4.376 9.356 10.340 1.00 88.25 118 VAL A N 1
ATOM 939 C CA . VAL A 1 118 ? -4.026 8.701 9.071 1.00 88.25 118 VAL A CA 1
ATOM 940 C C . VAL A 1 118 ? -2.580 8.222 9.106 1.00 88.25 118 VAL A C 1
ATOM 942 O O . VAL A 1 118 ? -2.292 7.082 8.735 1.00 88.25 118 VAL A O 1
ATOM 945 N N . ASN A 1 119 ? -1.670 9.055 9.609 1.00 88.62 119 ASN A N 1
ATOM 946 C CA . ASN A 1 119 ? -0.274 8.671 9.774 1.00 88.62 119 ASN A CA 1
ATOM 947 C C . ASN A 1 119 ? -0.123 7.459 10.700 1.00 88.62 119 ASN A C 1
ATOM 949 O O . ASN A 1 119 ? 0.585 6.518 10.342 1.00 88.62 119 ASN A O 1
ATOM 953 N N . ALA A 1 120 ? -0.823 7.448 11.837 1.00 86.69 120 ALA A N 1
ATOM 954 C CA . ALA A 1 120 ? -0.828 6.329 12.771 1.00 86.69 120 ALA A CA 1
ATOM 955 C C . ALA A 1 120 ? -1.365 5.041 12.125 1.00 86.69 120 ALA A C 1
ATOM 957 O O . ALA A 1 120 ? -0.771 3.979 12.303 1.00 86.69 120 ALA A O 1
ATOM 958 N N . PHE A 1 121 ? -2.423 5.133 11.310 1.00 88.50 121 PHE A N 1
ATOM 959 C CA . PHE A 1 121 ? -2.983 3.985 10.590 1.00 88.50 121 PHE A CA 1
ATOM 960 C C . PHE A 1 121 ? -1.949 3.311 9.682 1.00 88.50 121 PHE A C 1
ATOM 962 O O . PHE A 1 121 ? -1.768 2.096 9.735 1.00 88.50 121 PHE A O 1
ATOM 969 N N . PHE A 1 122 ? -1.254 4.092 8.850 1.00 88.94 122 PHE A N 1
ATOM 970 C CA . PHE A 1 122 ? -0.275 3.554 7.900 1.00 88.94 122 PHE A CA 1
ATOM 971 C C . PHE A 1 122 ? 1.087 3.235 8.526 1.00 88.94 122 PHE A C 1
ATOM 973 O O . PHE A 1 122 ? 1.873 2.510 7.914 1.00 88.94 122 PHE A O 1
ATOM 980 N N . ALA A 1 123 ? 1.384 3.778 9.708 1.00 86.88 123 ALA A N 1
ATOM 981 C CA . ALA A 1 123 ? 2.572 3.436 10.486 1.00 86.88 123 ALA A CA 1
ATOM 982 C C . ALA A 1 123 ? 2.400 2.139 11.292 1.00 86.88 123 ALA A C 1
ATOM 984 O O . ALA A 1 123 ? 3.376 1.629 11.846 1.00 86.88 123 ALA A O 1
ATOM 985 N N . ASP A 1 124 ? 1.182 1.598 11.363 1.00 85.44 124 ASP A N 1
ATOM 986 C CA . ASP A 1 124 ? 0.911 0.388 12.121 1.00 85.44 124 ASP A CA 1
ATOM 987 C C . ASP A 1 124 ? 1.642 -0.825 11.528 1.00 85.44 124 ASP A C 1
ATOM 989 O O . ASP A 1 124 ? 1.392 -1.255 10.402 1.00 85.44 124 ASP A O 1
ATOM 993 N N . SER A 1 125 ? 2.519 -1.425 12.332 1.00 82.81 125 SER A N 1
ATOM 994 C CA . SER A 1 125 ? 3.254 -2.650 11.990 1.00 82.81 125 SER A CA 1
ATOM 995 C C . SER A 1 125 ? 2.364 -3.850 11.641 1.00 82.81 125 SER A C 1
ATOM 997 O O . SER A 1 125 ? 2.823 -4.791 10.994 1.00 82.81 125 SER A O 1
ATOM 999 N N . ARG A 1 126 ? 1.095 -3.837 12.065 1.00 85.88 126 ARG A N 1
ATOM 1000 C CA . ARG A 1 126 ? 0.112 -4.893 11.793 1.00 85.88 126 ARG A CA 1
ATOM 1001 C C . ARG A 1 126 ? -0.535 -4.745 10.414 1.00 85.88 126 ARG A C 1
ATOM 1003 O O . ARG A 1 126 ? -1.191 -5.679 9.953 1.00 85.88 126 ARG A O 1
ATOM 1010 N N . LEU A 1 127 ? -0.347 -3.606 9.748 1.00 88.75 127 LEU A N 1
ATOM 1011 C CA . LEU A 1 127 ? -0.834 -3.363 8.400 1.00 88.75 127 LEU A CA 1
ATOM 1012 C C . LEU A 1 127 ? 0.181 -3.885 7.377 1.00 88.75 127 LEU A C 1
ATOM 1014 O O . LEU A 1 127 ? 1.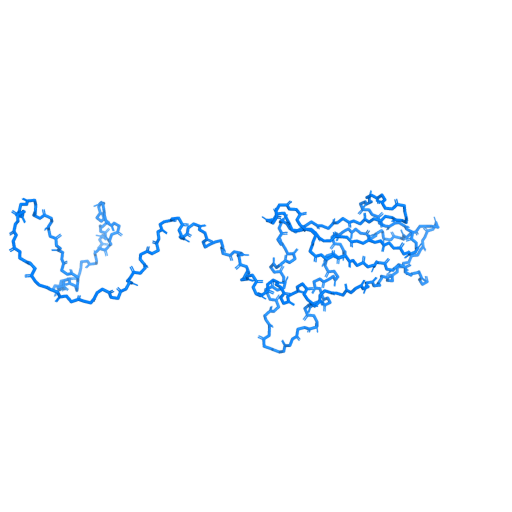304 -3.395 7.267 1.00 88.75 127 LEU A O 1
ATOM 1018 N N . LYS A 1 128 ? -0.220 -4.886 6.596 1.00 91.50 128 LYS A N 1
ATOM 1019 C CA . LYS A 1 128 ? 0.634 -5.525 5.594 1.00 91.50 128 LYS A CA 1
ATOM 1020 C C . LYS A 1 128 ? 0.197 -5.139 4.188 1.00 91.50 128 LYS A C 1
ATOM 1022 O O . LYS A 1 128 ? -0.977 -5.262 3.847 1.00 91.50 128 LYS A O 1
ATOM 1027 N N . LEU A 1 129 ? 1.153 -4.722 3.361 1.00 93.69 129 LEU A N 1
ATOM 1028 C CA . LEU A 1 129 ? 0.946 -4.496 1.934 1.00 93.69 129 LEU A CA 1
ATOM 1029 C C . LEU A 1 129 ? 1.639 -5.590 1.123 1.00 93.69 129 LEU A C 1
ATOM 1031 O O . LEU A 1 129 ? 2.854 -5.758 1.223 1.00 93.69 129 LEU A O 1
ATOM 1035 N N . ASP A 1 130 ? 0.871 -6.267 0.279 1.00 94.44 130 ASP A N 1
ATOM 1036 C CA . ASP A 1 130 ? 1.371 -7.230 -0.694 1.00 94.44 130 ASP A CA 1
ATOM 1037 C C . ASP A 1 130 ? 1.130 -6.696 -2.111 1.00 94.44 130 ASP A C 1
ATOM 1039 O O . ASP A 1 130 ? 0.003 -6.348 -2.468 1.00 94.44 130 ASP A O 1
ATOM 1043 N N . ILE A 1 131 ? 2.196 -6.595 -2.910 1.00 95.56 131 ILE A N 1
ATOM 1044 C CA . ILE A 1 131 ? 2.120 -6.235 -4.332 1.00 95.56 131 ILE A CA 1
ATOM 1045 C C . ILE A 1 131 ? 2.103 -7.527 -5.144 1.00 95.56 131 ILE A C 1
ATOM 1047 O O . ILE A 1 131 ? 2.878 -8.444 -4.877 1.00 95.56 131 ILE A O 1
ATOM 1051 N N . LEU A 1 132 ? 1.215 -7.579 -6.128 1.00 95.00 132 LEU A N 1
ATOM 1052 C CA . LEU A 1 132 ? 0.967 -8.716 -6.997 1.00 95.00 132 LEU A CA 1
ATOM 1053 C C . LEU A 1 132 ? 1.230 -8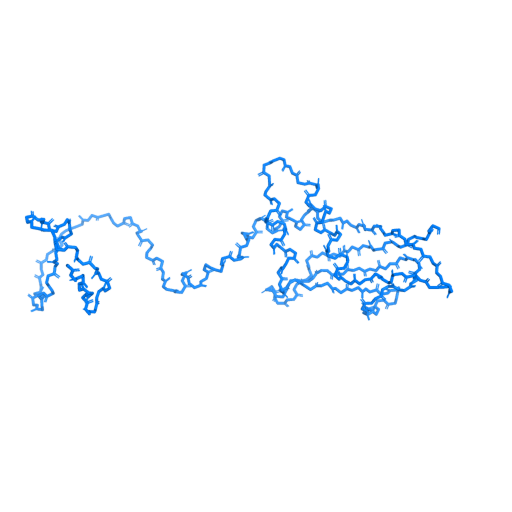.320 -8.453 1.00 95.00 132 LEU A C 1
ATOM 1055 O O . LEU A 1 132 ? 0.787 -7.253 -8.904 1.00 95.00 132 LEU A O 1
ATOM 1059 N N . ASP A 1 133 ? 1.938 -9.177 -9.179 1.00 92.38 133 ASP A N 1
ATOM 1060 C CA . ASP A 1 133 ? 2.116 -9.048 -10.624 1.00 92.38 133 ASP A CA 1
ATOM 1061 C C . ASP A 1 133 ? 0.839 -9.431 -11.407 1.00 92.38 133 ASP A C 1
ATOM 1063 O O . ASP A 1 133 ? -0.243 -9.606 -10.837 1.00 92.38 133 ASP A O 1
ATOM 1067 N N . GLN A 1 134 ? 0.944 -9.505 -12.737 1.00 89.00 134 GLN A N 1
ATOM 1068 C CA . GLN A 1 134 ? -0.178 -9.860 -13.616 1.00 89.00 134 GLN A CA 1
ATOM 1069 C C . GLN A 1 134 ? -0.638 -11.317 -13.457 1.00 89.00 134 GLN A C 1
ATOM 1071 O O . GLN A 1 134 ? -1.773 -11.633 -13.805 1.00 89.00 134 GLN A O 1
ATOM 1076 N N . GLU A 1 135 ? 0.222 -12.180 -12.924 1.00 90.69 135 GLU A N 1
ATOM 1077 C CA . GLU A 1 135 ? -0.037 -13.597 -12.670 1.00 90.69 135 GLU A CA 1
ATOM 1078 C C . GLU A 1 135 ? -0.472 -13.848 -11.212 1.00 90.69 135 GLU A C 1
ATOM 1080 O O . GLU A 1 135 ? -0.612 -14.992 -10.791 1.00 90.69 135 GLU A O 1
ATOM 1085 N N . GLU A 1 136 ? -0.712 -12.781 -10.442 1.00 89.94 136 GLU A N 1
ATOM 1086 C CA . GLU A 1 136 ? -1.006 -12.805 -9.005 1.00 89.94 136 GLU A CA 1
ATOM 1087 C C . GLU A 1 136 ? 0.128 -13.359 -8.121 1.00 89.94 136 GLU A C 1
ATOM 1089 O O . GLU A 1 136 ? -0.097 -13.730 -6.966 1.00 89.94 136 GLU A O 1
ATOM 1094 N N . ASN A 1 137 ? 1.373 -13.339 -8.602 1.00 91.94 137 ASN A N 1
ATOM 1095 C CA . ASN A 1 137 ? 2.535 -13.653 -7.779 1.00 91.94 137 ASN A CA 1
ATOM 1096 C C . ASN A 1 137 ? 2.942 -12.448 -6.929 1.00 91.94 137 ASN A C 1
ATOM 1098 O O . ASN A 1 137 ? 2.966 -11.303 -7.389 1.00 91.94 137 ASN A O 1
ATOM 1102 N N . ARG A 1 138 ? 3.326 -12.713 -5.677 1.00 93.12 138 ARG A N 1
ATOM 1103 C CA . ARG A 1 138 ? 3.822 -11.683 -4.761 1.00 93.12 138 ARG A CA 1
ATOM 1104 C C . ARG A 1 138 ? 5.208 -11.205 -5.186 1.00 93.12 138 ARG A C 1
ATOM 1106 O O . ARG A 1 138 ? 6.130 -12.008 -5.304 1.00 93.12 138 ARG A O 1
ATOM 1113 N N . ILE A 1 139 ? 5.358 -9.892 -5.326 1.00 94.38 139 ILE A N 1
ATOM 1114 C CA . ILE A 1 139 ? 6.623 -9.232 -5.659 1.00 94.38 139 ILE A CA 1
ATOM 1115 C C . ILE A 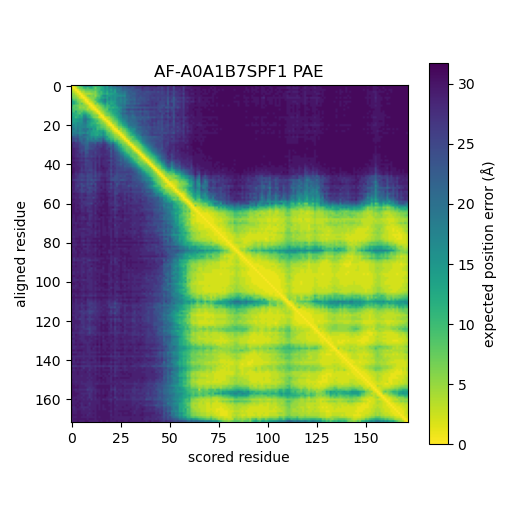1 139 ? 6.977 -8.176 -4.609 1.00 94.38 139 ILE A C 1
ATOM 1117 O O . ILE A 1 139 ? 6.106 -7.484 -4.082 1.00 94.38 139 ILE A O 1
ATOM 1121 N N . ASP A 1 140 ? 8.269 -8.018 -4.327 1.00 92.00 140 ASP A N 1
ATOM 1122 C CA . ASP A 1 140 ? 8.748 -7.008 -3.372 1.00 92.00 140 ASP A CA 1
ATOM 1123 C C . ASP A 1 140 ? 8.935 -5.628 -4.028 1.00 92.00 140 ASP A C 1
ATOM 1125 O O . ASP A 1 140 ? 8.753 -4.583 -3.389 1.00 92.00 140 ASP A O 1
ATOM 1129 N N . TYR A 1 141 ? 9.280 -5.620 -5.321 1.00 94.00 141 TYR A N 1
ATOM 1130 C CA . TYR A 1 141 ? 9.606 -4.419 -6.085 1.00 94.00 141 TYR A CA 1
ATOM 1131 C C . TYR A 1 141 ? 9.030 -4.464 -7.498 1.00 94.00 141 TYR A C 1
ATOM 1133 O O . TYR A 1 141 ? 9.155 -5.458 -8.211 1.00 94.00 141 TYR A O 1
ATOM 1141 N N . ILE A 1 142 ? 8.478 -3.333 -7.935 1.00 93.38 142 ILE A N 1
ATOM 1142 C CA . ILE A 1 142 ? 8.069 -3.116 -9.322 1.00 93.38 142 ILE A CA 1
ATOM 1143 C C . ILE A 1 142 ? 9.247 -2.515 -10.090 1.00 93.38 142 ILE A C 1
ATOM 1145 O O . ILE A 1 142 ? 9.698 -1.407 -9.780 1.00 93.38 142 ILE A O 1
ATOM 1149 N N . HIS A 1 143 ? 9.736 -3.247 -11.089 1.00 92.94 143 HIS A N 1
ATOM 1150 C CA . HIS A 1 143 ? 10.889 -2.870 -11.912 1.00 92.94 143 HIS A CA 1
ATOM 1151 C C . HIS A 1 143 ? 10.533 -2.419 -13.324 1.00 92.94 143 HIS A C 1
ATOM 1153 O O . HIS A 1 143 ? 11.412 -1.915 -14.022 1.00 92.94 143 HIS A O 1
ATOM 1159 N N . GLU A 1 144 ? 9.290 -2.603 -13.749 1.00 92.50 144 GLU A N 1
ATOM 1160 C CA . GLU A 1 144 ? 8.846 -2.347 -15.115 1.00 92.50 144 GLU A CA 1
ATOM 1161 C C . GLU A 1 144 ? 7.575 -1.503 -15.109 1.00 92.50 144 GLU A C 1
ATOM 1163 O O . GLU A 1 144 ? 6.900 -1.339 -14.089 1.00 92.50 144 GLU A O 1
ATOM 1168 N N . ASP A 1 145 ? 7.304 -0.886 -16.250 1.00 92.00 145 ASP A N 1
ATOM 1169 C CA . ASP A 1 145 ? 6.065 -0.173 -16.482 1.00 92.00 145 ASP A CA 1
ATOM 1170 C C . ASP A 1 145 ? 4.918 -1.131 -16.772 1.00 92.00 145 ASP A C 1
ATOM 1172 O O . ASP A 1 145 ? 5.107 -2.212 -17.325 1.00 92.00 145 ASP A O 1
ATOM 1176 N N . GLY A 1 146 ? 3.715 -0.743 -16.362 1.00 92.31 146 GLY A N 1
ATOM 1177 C CA . GLY A 1 146 ? 2.558 -1.613 -16.467 1.00 92.31 146 GLY A CA 1
ATOM 1178 C C . GLY A 1 146 ? 1.571 -1.439 -15.329 1.00 92.31 146 GLY A C 1
ATOM 1179 O O . GLY A 1 146 ? 1.554 -0.435 -14.612 1.00 92.31 146 GLY A O 1
ATOM 1180 N N . VAL A 1 147 ? 0.705 -2.437 -15.199 1.00 94.06 147 VAL A N 1
ATOM 1181 C CA . VAL A 1 147 ? -0.383 -2.462 -14.227 1.00 94.06 147 VAL A CA 1
ATOM 1182 C C . VAL A 1 147 ? -0.172 -3.632 -13.279 1.00 94.06 147 VAL A C 1
ATOM 1184 O O . VAL A 1 147 ? -0.025 -4.770 -13.717 1.00 94.06 147 VAL A O 1
ATOM 1187 N N . TYR A 1 148 ? -0.189 -3.328 -11.987 1.00 95.56 148 TYR A N 1
ATOM 1188 C CA . TYR A 1 148 ? 0.012 -4.262 -10.887 1.00 95.56 148 TYR A CA 1
ATOM 1189 C C . TYR A 1 148 ? -1.189 -4.203 -9.945 1.00 95.56 148 TYR A C 1
ATOM 1191 O O . TYR A 1 148 ? -1.912 -3.203 -9.895 1.00 95.56 148 TYR A O 1
ATOM 1199 N N . SER A 1 149 ? -1.407 -5.263 -9.178 1.00 94.88 149 SER A N 1
ATOM 1200 C CA . SER A 1 149 ? -2.406 -5.275 -8.109 1.00 94.88 149 SER A CA 1
ATOM 1201 C C . SER A 1 149 ? -1.721 -5.125 -6.758 1.00 94.88 149 SER A C 1
ATOM 1203 O O . SER A 1 149 ? -0.575 -5.521 -6.588 1.00 94.88 149 SER A O 1
ATOM 1205 N N . ALA A 1 150 ? -2.412 -4.561 -5.778 1.00 95.38 150 ALA A N 1
ATOM 1206 C CA . ALA A 1 150 ? -1.930 -4.531 -4.409 1.00 95.38 150 ALA A CA 1
ATOM 1207 C C . ALA A 1 150 ? -3.061 -4.802 -3.424 1.00 95.38 150 ALA A C 1
ATOM 1209 O O . ALA A 1 150 ? -4.216 -4.420 -3.645 1.00 95.38 150 ALA A O 1
ATOM 1210 N N . GLN A 1 151 ? -2.710 -5.491 -2.346 1.00 94.56 151 GLN A N 1
ATOM 1211 C CA . GLN A 1 151 ? -3.618 -5.921 -1.298 1.00 94.56 151 GLN A CA 1
ATOM 1212 C C . GLN A 1 151 ? -3.109 -5.425 0.047 1.00 94.56 151 GLN A C 1
ATOM 1214 O O . GLN A 1 151 ? -1.955 -5.644 0.414 1.00 94.56 151 GLN A O 1
ATOM 1219 N N . LEU A 1 152 ? -3.989 -4.743 0.767 1.00 92.69 152 LEU A N 1
ATOM 1220 C CA . LEU A 1 152 ? -3.765 -4.285 2.124 1.00 92.69 152 LEU A CA 1
ATOM 1221 C C . LEU A 1 152 ? -4.483 -5.240 3.076 1.00 92.69 152 LEU A C 1
ATOM 1223 O O . LEU A 1 152 ? -5.685 -5.462 2.933 1.00 92.69 152 LEU A O 1
ATOM 1227 N N . THR A 1 153 ? -3.752 -5.797 4.032 1.00 90.94 153 THR A N 1
ATOM 1228 C CA . THR A 1 153 ? -4.247 -6.797 4.983 1.00 90.94 15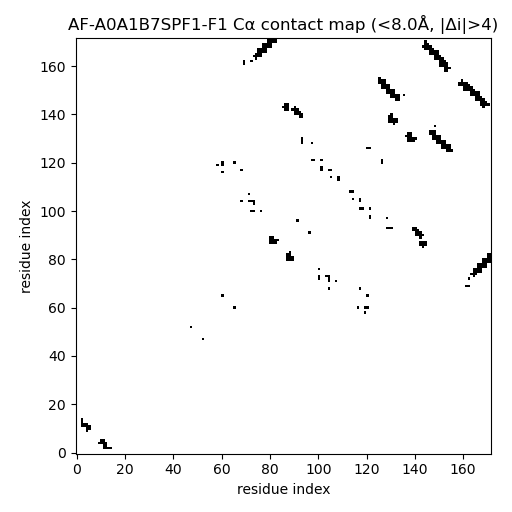3 THR A CA 1
ATOM 1229 C C . THR A 1 153 ? -3.991 -6.307 6.403 1.00 90.94 153 THR A C 1
ATOM 1231 O O . THR A 1 153 ? -2.888 -5.840 6.686 1.00 90.94 153 THR A O 1
ATOM 1234 N N . ASP A 1 154 ? -4.976 -6.417 7.295 1.00 87.00 154 ASP A N 1
ATOM 1235 C CA . ASP A 1 154 ? -4.792 -6.120 8.720 1.00 87.00 154 ASP A CA 1
ATOM 1236 C C . ASP A 1 154 ? -4.610 -7.430 9.493 1.00 87.00 154 ASP A C 1
ATOM 1238 O O . ASP A 1 154 ? -5.471 -8.317 9.488 1.00 87.00 154 ASP A O 1
ATOM 1242 N N . LEU A 1 155 ? -3.459 -7.562 10.149 1.00 84.25 155 LEU A N 1
ATOM 1243 C CA . LEU A 1 155 ? -3.120 -8.734 10.949 1.00 84.25 155 LEU A CA 1
ATOM 1244 C C . LEU A 1 155 ? -3.871 -8.778 12.291 1.00 84.25 155 LEU A C 1
ATOM 1246 O O . LEU A 1 155 ? -3.910 -9.840 12.907 1.00 84.25 155 LEU A O 1
ATOM 1250 N N . ARG A 1 156 ? -4.499 -7.676 12.734 1.00 74.50 156 ARG A N 1
ATOM 1251 C CA . ARG A 1 156 ? -5.347 -7.645 13.945 1.00 74.50 156 ARG A CA 1
ATOM 1252 C C . ARG A 1 156 ? -6.575 -8.533 13.807 1.00 74.50 156 ARG A C 1
ATOM 1254 O O . ARG A 1 156 ? -6.908 -9.263 14.733 1.00 74.50 156 ARG A O 1
ATOM 1261 N N . ASP A 1 157 ? -7.180 -8.525 12.625 1.00 71.06 157 ASP A N 1
ATOM 1262 C CA . ASP A 1 157 ? -8.418 -9.250 12.332 1.00 71.06 157 ASP A CA 1
ATOM 1263 C C . ASP A 1 157 ? -8.141 -10.640 11.738 1.00 71.06 157 ASP A C 1
ATOM 1265 O O . ASP A 1 157 ? -8.853 -11.114 10.852 1.00 71.06 157 ASP A O 1
ATOM 1269 N N . GLY A 1 158 ? -7.055 -11.290 12.171 1.00 74.44 158 GLY A N 1
ATOM 1270 C CA . GLY A 1 158 ? -6.672 -12.613 11.675 1.00 74.44 158 GLY A CA 1
ATOM 1271 C C . GLY A 1 158 ? -6.188 -12.620 10.220 1.00 74.44 158 GLY A C 1
ATOM 1272 O O . GLY A 1 158 ? -6.279 -13.648 9.554 1.00 74.44 158 GLY A O 1
ATOM 1273 N N . GLY A 1 159 ? -5.680 -11.489 9.715 1.00 80.12 159 GLY A N 1
ATOM 1274 C CA . GLY A 1 159 ? -5.204 -11.372 8.334 1.00 80.12 159 GLY A CA 1
ATOM 1275 C C . GLY A 1 159 ? -6.322 -11.090 7.332 1.00 80.12 159 GLY A C 1
ATOM 1276 O O . GLY A 1 159 ? -6.281 -11.569 6.198 1.00 80.12 159 GLY A O 1
ATOM 1277 N N . LYS A 1 160 ? -7.339 -10.328 7.740 1.00 86.50 160 LYS A N 1
ATOM 1278 C CA . LYS A 1 160 ? -8.450 -9.951 6.867 1.00 86.50 160 LYS A CA 1
ATOM 1279 C C . LYS A 1 160 ? -7.990 -8.950 5.807 1.00 86.50 160 LYS A C 1
ATOM 1281 O O . LYS A 1 160 ? -7.282 -7.984 6.101 1.00 86.50 160 LYS A O 1
ATOM 1286 N N . LEU A 1 161 ? -8.441 -9.162 4.570 1.00 89.12 161 LEU A N 1
ATOM 1287 C CA . LEU A 1 161 ? -8.258 -8.200 3.486 1.00 89.12 161 LEU A CA 1
ATOM 1288 C C . LEU A 1 161 ? -9.025 -6.913 3.814 1.00 89.12 161 LEU A C 1
ATOM 1290 O O . LEU A 1 161 ? -10.249 -6.925 3.945 1.00 89.12 161 LEU A O 1
ATOM 1294 N N . VAL A 1 162 ? -8.288 -5.812 3.914 1.00 89.75 162 VAL A N 1
ATOM 1295 C CA . VAL A 1 162 ? -8.812 -4.471 4.186 1.00 89.75 162 VAL A CA 1
ATOM 1296 C C . VAL A 1 162 ? -9.218 -3.797 2.888 1.00 89.75 162 VAL A C 1
ATOM 1298 O O . VAL A 1 162 ? -10.318 -3.266 2.767 1.00 89.75 162 VAL A O 1
ATOM 1301 N N . HIS A 1 163 ? -8.315 -3.807 1.906 1.00 92.62 163 HIS A N 1
ATOM 1302 C CA . HIS A 1 163 ? -8.518 -3.098 0.650 1.00 92.62 163 HIS A CA 1
ATOM 1303 C C . HIS A 1 163 ? -7.686 -3.703 -0.475 1.00 92.62 163 HIS A C 1
ATOM 1305 O O . HIS A 1 163 ? -6.539 -4.098 -0.271 1.00 92.62 163 HIS A O 1
ATOM 1311 N N . ARG A 1 164 ? -8.244 -3.725 -1.686 1.00 93.94 164 ARG A N 1
ATOM 1312 C CA . ARG A 1 164 ? -7.532 -4.113 -2.910 1.00 93.94 164 ARG A CA 1
ATOM 1313 C C . ARG A 1 164 ? -7.590 -2.963 -3.902 1.00 93.94 164 ARG A C 1
ATOM 1315 O O . ARG A 1 164 ? -8.653 -2.396 -4.146 1.00 93.94 164 ARG A O 1
ATOM 1322 N N . PHE A 1 165 ? -6.446 -2.635 -4.487 1.00 94.94 165 PHE A N 1
ATOM 1323 C CA . PHE A 1 165 ? -6.324 -1.532 -5.431 1.00 94.94 165 PHE A CA 1
ATOM 1324 C C . PHE A 1 165 ? -5.325 -1.854 -6.539 1.00 94.94 165 PHE A C 1
ATOM 1326 O O . PHE A 1 165 ? -4.540 -2.798 -6.455 1.00 94.94 165 PHE A O 1
ATOM 1333 N N . THR A 1 166 ? -5.373 -1.057 -7.600 1.00 95.62 166 THR A N 1
ATOM 1334 C CA . THR A 1 166 ? -4.502 -1.203 -8.766 1.00 95.62 166 THR A CA 1
ATOM 1335 C C . THR A 1 166 ? -3.394 -0.155 -8.741 1.00 95.62 166 THR A C 1
ATOM 1337 O O . THR A 1 166 ? -3.644 1.024 -8.481 1.00 95.62 166 THR A O 1
ATOM 1340 N N . ILE A 1 167 ? -2.173 -0.564 -9.066 1.00 95.81 167 ILE A N 1
ATOM 1341 C CA . ILE A 1 167 ? -1.008 0.302 -9.226 1.00 95.81 167 ILE A CA 1
ATOM 1342 C C . ILE A 1 167 ? -0.703 0.409 -10.719 1.00 95.81 167 ILE A C 1
ATOM 1344 O O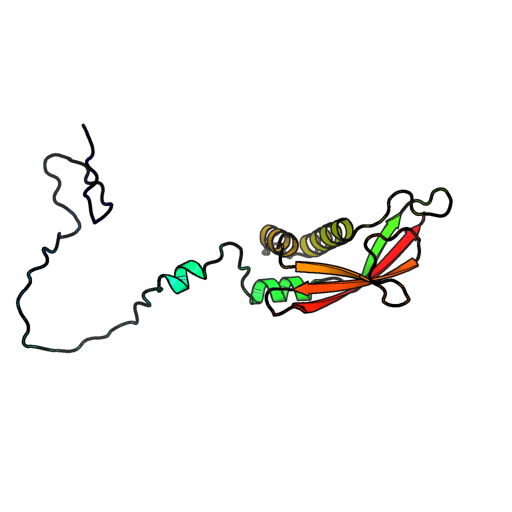 . ILE A 1 167 ? -0.351 -0.577 -11.357 1.00 95.81 167 ILE A O 1
ATOM 1348 N N . GLY A 1 168 ? -0.841 1.604 -11.284 1.00 94.25 168 GLY A N 1
ATOM 1349 C CA . GLY A 1 168 ? -0.376 1.901 -12.637 1.00 94.25 168 GLY A CA 1
ATOM 1350 C C . GLY A 1 168 ? 0.988 2.574 -12.593 1.00 94.25 168 GLY A C 1
ATOM 1351 O O . GLY A 1 168 ? 1.162 3.554 -11.868 1.00 94.25 168 GLY A O 1
ATOM 1352 N N . VAL A 1 169 ? 1.940 2.077 -13.373 1.00 94.00 169 VAL A N 1
ATOM 1353 C CA . VAL A 1 169 ? 3.275 2.657 -13.504 1.00 94.00 169 VAL A CA 1
ATOM 1354 C C . VAL A 1 169 ? 3.476 3.122 -14.935 1.00 94.00 169 VAL A C 1
ATOM 1356 O O . VAL A 1 169 ? 3.491 2.311 -15.856 1.00 94.00 169 VAL A O 1
ATOM 1359 N N . ASN A 1 170 ? 3.647 4.432 -15.097 1.00 91.44 170 ASN A N 1
ATOM 1360 C CA . ASN A 1 170 ? 3.868 5.069 -16.387 1.00 91.44 170 ASN A CA 1
ATOM 1361 C C . ASN A 1 170 ? 5.284 5.639 -16.447 1.00 91.44 170 ASN A C 1
ATOM 1363 O O . ASN A 1 170 ? 5.756 6.249 -15.481 1.00 91.44 170 ASN A O 1
ATOM 1367 N N . VAL A 1 171 ? 5.930 5.480 -17.598 1.00 86.81 171 VAL A N 1
ATOM 1368 C CA . VAL A 1 171 ? 7.245 6.061 -17.877 1.00 86.81 171 VAL A CA 1
ATOM 1369 C C . VAL A 1 171 ? 7.076 7.353 -18.660 1.00 86.81 171 VAL A C 1
ATOM 1371 O O . VAL A 1 171 ? 6.260 7.401 -19.580 1.00 86.81 171 VAL A O 1
ATOM 1374 N N . ASN A 1 172 ? 7.837 8.377 -18.277 1.00 73.50 172 ASN A N 1
ATOM 1375 C CA . ASN A 1 172 ? 8.034 9.582 -19.082 1.00 73.50 172 ASN A CA 1
ATOM 1376 C C . ASN A 1 172 ? 9.247 9.450 -20.003 1.00 73.50 172 ASN A C 1
ATOM 1378 O O . ASN A 1 172 ? 10.262 8.871 -19.549 1.00 73.50 172 ASN A O 1
#

Solvent-accessible surface area (backbone atoms only — not comparable to full-atom values): 10976 Å² total; per-residue (Å²): 138,82,81,57,71,44,86,94,72,79,49,72,59,79,90,55,90,91,68,74,74,92,64,84,82,79,77,87,71,91,80,78,95,76,90,80,89,82,88,80,85,81,74,82,76,76,72,75,44,74,67,55,60,66,65,60,48,94,79,63,68,51,70,69,56,48,53,56,53,60,72,57,56,67,61,64,48,78,44,82,44,48,68,48,95,91,26,39,69,70,57,49,37,56,67,59,50,52,55,48,49,45,52,53,44,52,71,68,53,56,98,90,54,66,57,65,59,52,51,51,59,75,66,35,86,52,54,43,72,47,36,23,46,88,85,68,47,82,47,74,60,46,45,63,73,47,68,33,40,35,40,35,27,33,50,86,70,79,56,38,80,72,48,69,30,36,39,38,36,46,70,111

Radius of gyration: 28.49 Å; Cα contacts (8 Å, |Δi|>4): 198; chains: 1; bounding box: 49×36×83 Å

Organism: NCBI:txid460523

Foldseek 3Di:
DDFDQDPPPRDTDDPDPPDDDPDDDDDDDPDDPDDDDDDDDDPPPPPCPVVNVVVPPVLDDDPVNLLVLLVQQDQEDEAEFADDPQWTPDWDFPVNVLVRRLVSSLVVDDPPDDSVNSVSSSPDPQKDKFKAAPVRDTDGTGIHFDKIKMWIFGVVVVGDTSDIHMYGYDYD

Sequence (172 aa):
MINRLHPYNGAVYMHLPDSKPRIPVVEPKEADLMSKRPEQQGTESQTLTLDDLISFDLNQLLVSERDAIIAKLPRRVLFRAEKSNNKLRNPISGSRVLMTLNRMVTQGLQQNEDPDQVNAFFADSRLKLDILDQEENRIDYIHEDGVYSAQLTDLRDGGKLVHRFTIGVNVN